Protein AF-A0A2V8MDT0-F1 (afdb_monomer)

Structure (mmCIF, N/CA/C/O backbone):
data_AF-A0A2V8MDT0-F1
#
_entry.id   AF-A0A2V8MDT0-F1
#
loop_
_atom_site.group_PDB
_atom_site.id
_atom_site.type_symbol
_atom_site.label_atom_id
_atom_site.label_alt_id
_atom_site.label_comp_id
_atom_site.label_asym_id
_atom_site.label_entity_id
_atom_site.label_seq_id
_atom_site.pdbx_PDB_ins_code
_atom_site.Cartn_x
_atom_site.Cartn_y
_atom_site.Cartn_z
_atom_site.occupancy
_atom_site.B_iso_or_equiv
_atom_site.auth_seq_id
_atom_site.auth_comp_id
_atom_site.auth_asym_id
_atom_site.auth_atom_id
_atom_site.pdbx_PDB_model_num
ATOM 1 N N . MET A 1 1 ? -4.418 17.242 -8.266 1.00 67.50 1 MET A N 1
ATOM 2 C CA . MET A 1 1 ? -5.359 16.279 -7.653 1.00 67.50 1 MET A CA 1
ATOM 3 C C . MET A 1 1 ? -4.577 15.493 -6.626 1.00 67.50 1 MET A C 1
ATOM 5 O O . MET A 1 1 ? -3.396 15.282 -6.852 1.00 67.50 1 MET A O 1
ATOM 9 N N . GLU A 1 2 ? -5.191 15.130 -5.506 1.00 89.69 2 GLU A N 1
ATOM 10 C CA . GLU A 1 2 ? -4.506 14.413 -4.429 1.00 89.69 2 GLU A CA 1
ATOM 11 C C . GLU A 1 2 ? -4.303 12.939 -4.810 1.00 89.69 2 GLU A C 1
ATOM 13 O O . GLU A 1 2 ? -5.251 12.269 -5.225 1.00 89.69 2 GLU A O 1
ATOM 18 N N . SER A 1 3 ? -3.066 12.449 -4.710 1.00 95.19 3 SER A N 1
ATOM 19 C CA . SER A 1 3 ? -2.666 11.110 -5.163 1.00 95.19 3 SER A CA 1
ATOM 20 C C . SER A 1 3 ? -2.992 9.990 -4.168 1.00 95.19 3 SER A C 1
ATOM 22 O O . SER A 1 3 ? -3.049 8.819 -4.556 1.00 95.19 3 SER A O 1
ATOM 24 N N . VAL A 1 4 ? -3.268 10.333 -2.907 1.00 98.19 4 VAL A N 1
ATOM 25 C CA . VAL A 1 4 ? -3.795 9.431 -1.872 1.00 98.19 4 VAL A CA 1
ATOM 26 C C . VAL A 1 4 ? -4.868 10.170 -1.078 1.00 98.19 4 VAL A C 1
ATOM 28 O O . VAL A 1 4 ? -4.605 11.248 -0.567 1.00 98.19 4 VAL A O 1
ATOM 31 N N . LEU A 1 5 ? -6.056 9.582 -0.948 1.00 98.44 5 LEU A N 1
ATOM 32 C CA . LEU A 1 5 ? -7.148 10.129 -0.137 1.00 98.44 5 LEU A CA 1
ATOM 33 C C . LEU A 1 5 ? -7.154 9.480 1.249 1.00 98.44 5 LEU A C 1
ATOM 35 O O . LEU A 1 5 ? -6.872 8.283 1.373 1.00 98.44 5 LEU A O 1
ATOM 39 N N . TYR A 1 6 ? -7.524 10.256 2.267 1.00 98.44 6 TYR A N 1
ATOM 40 C CA . TYR A 1 6 ? -7.660 9.802 3.649 1.00 98.44 6 TYR A CA 1
ATOM 41 C C . TYR A 1 6 ? -9.002 10.246 4.229 1.00 98.44 6 TYR A C 1
ATOM 43 O O . TYR A 1 6 ? -9.263 11.441 4.360 1.00 98.44 6 TYR A O 1
ATOM 51 N N . GLU A 1 7 ? -9.827 9.284 4.623 1.00 98.06 7 GLU A N 1
ATOM 52 C CA . GLU A 1 7 ? -11.153 9.516 5.201 1.00 98.06 7 GLU A CA 1
ATOM 53 C C . GLU A 1 7 ? -11.309 8.672 6.466 1.00 98.06 7 GLU A C 1
ATOM 55 O O . GLU A 1 7 ? -10.796 7.557 6.520 1.00 98.06 7 GLU A O 1
ATOM 60 N N . VAL A 1 8 ? -12.014 9.177 7.477 1.00 97.81 8 VAL A N 1
ATOM 61 C CA . VAL A 1 8 ? -12.351 8.409 8.685 1.00 97.81 8 VAL A CA 1
ATOM 62 C C . VAL A 1 8 ? -13.860 8.394 8.831 1.00 97.81 8 VAL A C 1
ATOM 64 O O . VAL A 1 8 ? -14.488 9.449 8.791 1.00 97.81 8 VAL A O 1
ATOM 67 N N . ASP A 1 9 ? -14.416 7.200 8.992 1.00 96.94 9 ASP A N 1
ATOM 68 C CA . ASP A 1 9 ? -15.843 6.967 9.200 1.00 96.94 9 ASP A CA 1
ATOM 69 C C . ASP A 1 9 ? -16.011 5.828 10.209 1.00 96.94 9 ASP A C 1
ATOM 71 O O . ASP A 1 9 ? -15.335 4.807 10.090 1.00 96.94 9 ASP A O 1
ATOM 75 N N . ASP A 1 10 ? -16.836 6.020 11.240 1.00 95.75 10 ASP A N 1
ATOM 76 C CA . ASP A 1 10 ? -17.072 5.044 12.317 1.00 95.75 10 ASP A CA 1
ATOM 77 C C . ASP A 1 10 ? -15.797 4.366 12.872 1.00 95.75 10 ASP A C 1
ATOM 79 O O . ASP A 1 10 ? -15.720 3.143 13.028 1.00 95.75 10 ASP A O 1
ATOM 83 N N . ALA A 1 11 ? -14.773 5.172 13.189 1.00 96.81 11 ALA A N 1
ATOM 84 C CA . ALA A 1 11 ? -13.459 4.720 13.675 1.00 96.81 11 ALA A CA 1
ATOM 85 C C . ALA A 1 11 ? -12.643 3.872 12.672 1.00 96.81 11 ALA A C 1
ATOM 87 O O . ALA A 1 11 ? -11.662 3.224 13.049 1.00 96.81 11 ALA A O 1
ATOM 88 N N . ILE A 1 12 ? -13.010 3.866 11.391 1.00 98.31 12 ILE A N 1
ATOM 89 C CA . ILE A 1 12 ? -12.287 3.179 10.320 1.00 98.31 12 ILE A CA 1
ATOM 90 C C . ILE A 1 12 ? -11.627 4.224 9.425 1.00 98.31 12 ILE A C 1
ATOM 92 O O . ILE A 1 12 ? -12.306 5.000 8.753 1.00 98.31 12 ILE A O 1
ATOM 96 N N . ALA A 1 13 ? -10.296 4.218 9.374 1.00 98.62 13 ALA A N 1
ATOM 97 C CA . ALA A 1 13 ? -9.556 5.044 8.429 1.00 98.62 13 ALA A CA 1
ATOM 98 C C . ALA A 1 13 ? -9.480 4.345 7.066 1.00 98.62 13 ALA A C 1
ATOM 100 O O . ALA A 1 13 ? -8.969 3.232 6.945 1.00 98.62 13 ALA A O 1
ATOM 101 N N . ARG A 1 14 ? -9.959 5.001 6.014 1.00 98.69 14 ARG A N 1
ATOM 102 C CA . ARG A 1 14 ? -9.856 4.551 4.627 1.00 98.69 14 ARG A CA 1
ATOM 103 C C . ARG A 1 14 ? -8.768 5.342 3.911 1.00 98.69 14 ARG A C 1
ATOM 105 O O . ARG A 1 14 ? -8.901 6.541 3.685 1.00 98.69 14 ARG A O 1
ATOM 112 N N . ILE A 1 15 ? -7.716 4.635 3.508 1.00 98.75 15 ILE A N 1
ATOM 113 C CA . ILE A 1 15 ? -6.617 5.137 2.686 1.00 98.75 15 ILE A CA 1
ATOM 114 C C . ILE A 1 15 ? -6.835 4.650 1.253 1.00 98.75 15 ILE A C 1
ATOM 116 O O . ILE A 1 15 ? -6.840 3.444 0.990 1.00 98.75 15 ILE A O 1
ATOM 120 N N . THR A 1 16 ? -7.007 5.580 0.315 1.00 98.75 16 THR A N 1
ATOM 121 C CA . THR A 1 16 ? -7.285 5.255 -1.092 1.00 98.75 16 THR A CA 1
ATOM 122 C C . THR A 1 16 ? -6.175 5.767 -1.996 1.00 98.75 16 THR A C 1
ATOM 124 O O . THR A 1 16 ? -5.984 6.973 -2.105 1.00 98.75 16 THR A O 1
ATOM 127 N N . LEU A 1 17 ? -5.477 4.871 -2.698 1.00 98.44 17 LEU A N 1
ATOM 128 C CA . LEU A 1 17 ? -4.584 5.256 -3.795 1.00 98.44 17 LEU A CA 1
ATOM 129 C C . LEU A 1 17 ? -5.434 5.854 -4.922 1.00 98.44 17 LEU A C 1
ATOM 131 O O . LEU A 1 17 ? -6.315 5.173 -5.442 1.00 98.44 17 LEU A O 1
ATOM 135 N N . ASN A 1 18 ? -5.201 7.112 -5.283 1.00 97.94 18 ASN A N 1
ATOM 136 C CA . ASN A 1 18 ? -6.113 7.892 -6.117 1.00 97.94 18 ASN A CA 1
ATOM 137 C C . ASN A 1 18 ? -5.448 8.364 -7.410 1.00 97.94 18 ASN A C 1
ATOM 139 O O . ASN A 1 18 ? -5.286 9.554 -7.670 1.00 97.94 18 ASN A O 1
ATOM 143 N N . ARG A 1 19 ? -5.046 7.390 -8.225 1.00 96.31 19 ARG A N 1
ATOM 144 C CA . ARG A 1 19 ? -4.459 7.615 -9.548 1.00 96.31 19 ARG A CA 1
ATOM 145 C C . ARG A 1 19 ? -4.980 6.569 -10.553 1.00 96.31 19 ARG A C 1
ATOM 147 O O . ARG A 1 19 ? -4.194 5.809 -11.142 1.00 96.31 19 ARG A O 1
ATOM 154 N N . PRO A 1 20 ? -6.316 6.435 -10.692 1.00 96.62 20 PRO A N 1
ATOM 155 C CA . PRO A 1 20 ? -6.954 5.324 -11.401 1.00 96.62 20 PRO A CA 1
ATOM 156 C C . PRO A 1 20 ? -6.591 5.264 -12.890 1.00 96.62 20 PRO A C 1
ATOM 158 O O . PRO A 1 20 ? -6.462 4.180 -13.457 1.00 96.62 20 PRO A O 1
ATOM 161 N N . GLU A 1 21 ? -6.349 6.409 -13.524 1.00 94.81 21 GLU A N 1
ATOM 162 C CA . GLU A 1 21 ? -5.933 6.536 -14.922 1.00 94.81 21 GLU A CA 1
ATOM 163 C C . GLU A 1 21 ? -4.553 5.918 -15.195 1.00 94.81 21 GLU A C 1
ATOM 165 O O . GLU A 1 21 ? -4.239 5.532 -16.322 1.00 94.81 21 GLU A O 1
ATOM 170 N N . ARG A 1 22 ? -3.748 5.744 -14.142 1.00 94.44 22 ARG A N 1
ATOM 171 C CA . ARG A 1 22 ? -2.461 5.037 -14.163 1.00 94.44 22 ARG A CA 1
ATOM 172 C C . ARG A 1 22 ? -2.503 3.765 -13.320 1.00 94.44 22 ARG A C 1
ATOM 174 O O . ARG A 1 22 ? -1.457 3.275 -12.905 1.00 94.44 22 ARG A O 1
ATOM 181 N N . ARG A 1 23 ? -3.701 3.218 -13.072 1.00 95.44 23 ARG A N 1
ATOM 182 C CA . ARG A 1 23 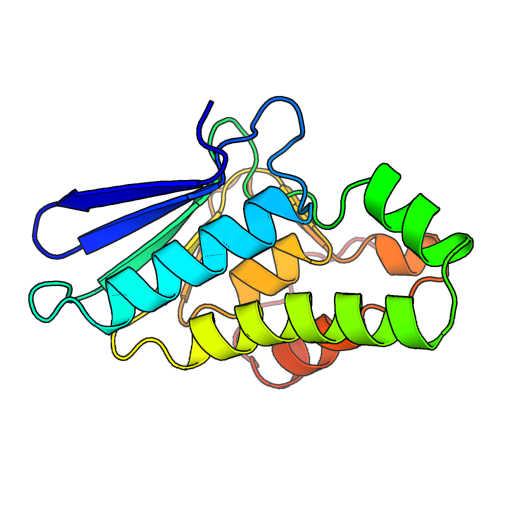? -3.927 1.971 -12.313 1.00 95.44 23 ARG A CA 1
ATOM 183 C C . ARG A 1 23 ? -3.288 2.003 -10.922 1.00 95.44 23 ARG A C 1
ATOM 185 O O . ARG A 1 23 ? -2.803 0.982 -10.429 1.00 95.44 23 ARG A O 1
ATOM 192 N N . ASN A 1 24 ? -3.262 3.190 -10.317 1.00 96.94 24 ASN A N 1
ATOM 193 C CA . ASN A 1 24 ? -2.662 3.447 -9.012 1.00 96.94 24 ASN A CA 1
ATOM 194 C C . ASN A 1 24 ? -1.185 3.011 -8.935 1.00 96.94 24 ASN A C 1
ATOM 196 O O . ASN A 1 24 ? -0.735 2.521 -7.900 1.00 96.94 24 ASN A O 1
ATOM 200 N N . ALA A 1 25 ? -0.440 3.138 -10.041 1.00 94.44 25 ALA A N 1
ATOM 201 C CA . ALA A 1 25 ? 0.981 2.810 -10.090 1.00 94.44 25 ALA A CA 1
ATOM 202 C C . ALA A 1 25 ? 1.796 3.684 -9.124 1.00 94.44 25 ALA A C 1
ATOM 204 O O . ALA A 1 25 ? 1.617 4.903 -9.082 1.00 94.44 25 ALA A O 1
ATOM 205 N N . LEU A 1 26 ? 2.709 3.056 -8.384 1.00 92.38 26 LEU A N 1
ATOM 206 C CA . LEU A 1 26 ? 3.557 3.685 -7.379 1.00 92.38 26 LEU A CA 1
ATOM 207 C C . LEU A 1 26 ? 4.610 4.569 -8.053 1.00 92.38 26 LEU A C 1
ATOM 209 O O . LEU A 1 26 ? 5.422 4.096 -8.851 1.00 92.38 26 LEU A O 1
ATOM 213 N N . ASN A 1 27 ? 4.584 5.849 -7.698 1.00 91.00 27 ASN A N 1
ATOM 214 C CA . ASN A 1 27 ? 5.602 6.852 -7.988 1.00 91.00 27 ASN A CA 1
ATOM 215 C C . ASN A 1 27 ? 6.004 7.550 -6.674 1.00 91.00 27 ASN A C 1
ATOM 217 O O . ASN A 1 27 ? 5.400 7.302 -5.628 1.00 91.00 27 ASN A O 1
ATOM 221 N N . ALA A 1 28 ? 6.998 8.440 -6.725 1.00 89.31 28 ALA A N 1
ATOM 222 C CA . ALA A 1 28 ? 7.481 9.162 -5.545 1.00 89.31 28 ALA A CA 1
ATOM 223 C C . ALA A 1 28 ? 6.366 9.920 -4.796 1.00 89.31 28 ALA A C 1
ATOM 225 O O . ALA A 1 28 ? 6.336 9.921 -3.567 1.00 89.31 28 ALA A O 1
ATOM 226 N N . GLU A 1 29 ? 5.418 10.507 -5.529 1.00 92.62 29 GLU A N 1
ATOM 227 C CA . GLU A 1 29 ? 4.303 11.264 -4.955 1.00 92.62 29 GLU A CA 1
ATOM 228 C C . GLU A 1 29 ? 3.359 10.375 -4.130 1.00 92.62 29 GLU A C 1
ATOM 230 O O . GLU A 1 29 ? 3.126 10.653 -2.954 1.00 92.62 29 GLU A O 1
ATOM 235 N N . ILE A 1 30 ? 2.881 9.262 -4.703 1.00 94.56 30 ILE A N 1
ATOM 236 C CA . ILE A 1 30 ? 2.040 8.291 -3.987 1.00 94.56 30 ILE A CA 1
ATOM 237 C C . ILE A 1 30 ? 2.793 7.703 -2.799 1.00 94.56 30 ILE A C 1
ATOM 239 O O . ILE A 1 30 ? 2.205 7.520 -1.737 1.00 94.56 30 ILE A O 1
ATOM 243 N N . ILE A 1 31 ? 4.085 7.409 -2.963 1.00 94.06 31 ILE A N 1
ATOM 244 C CA . ILE A 1 31 ? 4.919 6.867 -1.890 1.00 94.06 31 ILE A CA 1
ATOM 245 C C . ILE A 1 31 ? 4.947 7.838 -0.705 1.00 94.06 31 ILE A C 1
ATOM 247 O O . ILE A 1 31 ? 4.665 7.435 0.423 1.00 94.06 31 ILE A O 1
ATOM 251 N N . ALA A 1 32 ? 5.229 9.119 -0.949 1.00 95.44 32 ALA A N 1
ATOM 252 C CA . ALA A 1 32 ? 5.259 10.138 0.094 1.00 95.44 32 ALA A CA 1
ATOM 253 C C . ALA A 1 32 ? 3.881 10.331 0.751 1.00 95.44 32 ALA A C 1
ATOM 255 O O . ALA A 1 32 ? 3.772 10.291 1.979 1.00 95.44 32 ALA A O 1
ATOM 256 N N . ALA A 1 33 ? 2.821 10.467 -0.050 1.00 97.31 33 ALA A N 1
ATOM 257 C CA . ALA A 1 33 ? 1.463 10.671 0.448 1.00 97.31 33 ALA A CA 1
ATOM 258 C C . ALA A 1 33 ? 0.953 9.468 1.264 1.00 97.31 33 ALA A C 1
ATOM 260 O O . ALA A 1 33 ? 0.333 9.636 2.315 1.00 97.31 33 ALA A O 1
ATOM 261 N N . LEU A 1 34 ? 1.284 8.242 0.847 1.00 97.69 34 LEU A N 1
ATOM 262 C CA . LEU A 1 34 ? 0.930 7.026 1.575 1.00 97.69 34 LEU A CA 1
ATOM 263 C C . LEU A 1 34 ? 1.640 6.944 2.932 1.00 97.69 34 LEU A C 1
ATOM 265 O O . LEU A 1 34 ? 1.008 6.570 3.918 1.00 97.69 34 LEU A O 1
ATOM 269 N N . LYS A 1 35 ? 2.920 7.337 3.026 1.00 97.75 35 LYS A N 1
ATOM 270 C CA . LYS A 1 35 ? 3.626 7.412 4.321 1.00 97.75 35 LYS A CA 1
ATOM 271 C C . LYS A 1 35 ? 2.936 8.381 5.280 1.00 97.75 35 LYS A C 1
ATOM 273 O O . LYS A 1 35 ? 2.773 8.054 6.454 1.00 97.75 35 LYS A O 1
ATOM 278 N N . VAL A 1 36 ? 2.507 9.546 4.788 1.00 98.06 36 VAL A N 1
ATOM 279 C CA . VAL A 1 36 ? 1.763 10.534 5.587 1.00 98.06 36 VAL A CA 1
ATOM 280 C C . VAL A 1 36 ? 0.439 9.948 6.077 1.00 98.06 36 VAL A C 1
ATOM 282 O O . VAL A 1 36 ? 0.153 10.010 7.271 1.00 98.06 36 VAL A O 1
ATOM 285 N N . ALA A 1 37 ? -0.334 9.318 5.190 1.00 98.25 37 ALA A N 1
ATOM 286 C CA . ALA A 1 37 ? -1.610 8.691 5.532 1.00 98.25 37 ALA A CA 1
ATOM 287 C C . ALA A 1 37 ? -1.461 7.566 6.576 1.00 98.25 37 ALA A C 1
ATOM 289 O O . ALA A 1 37 ? -2.232 7.508 7.533 1.00 98.25 37 ALA A O 1
ATOM 290 N N . LEU A 1 38 ? -0.445 6.707 6.434 1.00 98.25 38 LEU A N 1
ATOM 291 C CA . LEU A 1 38 ? -0.164 5.628 7.389 1.00 98.25 38 LEU A CA 1
ATOM 292 C C . LEU A 1 38 ? 0.234 6.175 8.763 1.00 98.25 38 LEU A C 1
ATOM 294 O O . LEU A 1 38 ? -0.299 5.731 9.776 1.00 98.25 38 LEU A O 1
ATOM 298 N N . ARG A 1 39 ? 1.126 7.174 8.806 1.00 98.06 39 ARG A N 1
ATOM 299 C CA . ARG A 1 39 ? 1.525 7.824 10.065 1.00 98.06 39 ARG A CA 1
ATOM 300 C C . ARG A 1 39 ? 0.340 8.514 10.734 1.00 98.06 39 ARG A C 1
ATOM 302 O O . ARG A 1 39 ? 0.216 8.435 11.952 1.00 98.06 39 ARG A O 1
ATOM 309 N N . ARG A 1 40 ? -0.543 9.148 9.956 1.00 97.75 40 ARG A N 1
ATOM 310 C CA . ARG A 1 40 ? -1.776 9.755 10.471 1.00 97.75 40 ARG A CA 1
ATOM 311 C C . ARG A 1 40 ? -2.680 8.711 11.128 1.00 97.75 40 ARG A C 1
ATOM 313 O O . ARG A 1 40 ? -3.066 8.917 12.272 1.00 97.75 40 ARG A O 1
ATOM 320 N N . ALA A 1 41 ? -2.961 7.597 10.449 1.00 97.50 41 ALA A N 1
ATOM 321 C CA . ALA A 1 41 ? -3.774 6.516 11.014 1.00 97.50 41 ALA A CA 1
ATOM 322 C C . ALA A 1 41 ? -3.164 5.929 12.296 1.00 97.50 41 ALA A C 1
ATOM 324 O O . ALA A 1 41 ? -3.877 5.643 13.256 1.00 97.50 41 ALA A O 1
ATOM 325 N N . ASP A 1 42 ? -1.840 5.778 12.329 1.00 97.44 42 ASP A N 1
ATOM 326 C CA . ASP A 1 42 ? -1.140 5.257 13.500 1.00 97.44 42 ASP A CA 1
ATOM 327 C C . ASP A 1 42 ? -1.272 6.182 14.725 1.00 97.44 42 ASP A C 1
ATOM 329 O O . ASP A 1 42 ? -1.527 5.709 15.830 1.00 97.44 42 ASP A O 1
ATOM 333 N N . HIS A 1 43 ? -1.209 7.505 14.541 1.00 97.19 43 HIS A N 1
ATOM 334 C CA . HIS A 1 43 ? -1.293 8.471 15.647 1.00 97.19 43 HIS A CA 1
ATOM 335 C C . HIS A 1 43 ? -2.729 8.789 16.107 1.00 97.19 43 HIS A C 1
ATOM 337 O O . HIS A 1 43 ? -2.915 9.298 17.212 1.00 97.19 43 HIS A O 1
ATOM 343 N N . ASP A 1 44 ? -3.743 8.503 15.290 1.00 96.94 44 ASP A N 1
ATOM 344 C CA . ASP A 1 44 ? -5.136 8.893 15.543 1.00 96.94 44 ASP A CA 1
ATOM 345 C C . ASP A 1 44 ? -5.866 7.914 16.477 1.00 96.94 44 ASP A C 1
ATOM 347 O O . ASP A 1 44 ? -6.398 6.899 16.026 1.00 96.94 44 ASP A O 1
ATOM 351 N N . GLN A 1 45 ? -5.890 8.198 17.784 1.00 96.31 45 GLN A N 1
ATOM 352 C CA . GLN A 1 45 ? -6.395 7.283 18.822 1.00 96.31 45 GLN A CA 1
ATOM 353 C C . GLN A 1 45 ? -7.837 6.797 18.612 1.00 96.31 45 GLN A C 1
ATOM 355 O O . GLN A 1 45 ? -8.163 5.706 19.087 1.00 96.31 45 GLN A O 1
ATOM 360 N N . ASP A 1 46 ? -8.654 7.541 17.865 1.00 96.81 46 ASP A N 1
ATOM 361 C CA . ASP A 1 46 ? -10.039 7.178 17.570 1.00 96.81 46 ASP A CA 1
ATOM 362 C C . ASP A 1 46 ? -10.147 6.129 16.453 1.00 96.81 46 ASP A C 1
ATOM 364 O O . ASP A 1 46 ? -11.151 5.422 16.358 1.00 96.81 46 ASP A O 1
ATOM 368 N N . VAL A 1 47 ? -9.105 5.957 15.634 1.00 98.25 47 VAL A N 1
ATOM 369 C CA . VAL A 1 47 ? -9.041 4.915 14.603 1.00 98.25 47 VAL A CA 1
ATOM 370 C C . VAL A 1 47 ? -8.814 3.545 15.246 1.00 98.25 47 VAL A C 1
ATOM 372 O O . VAL A 1 47 ? -7.868 3.337 16.010 1.00 98.25 47 VAL A O 1
ATOM 375 N N . ARG A 1 48 ? -9.671 2.581 14.889 1.00 98.25 48 ARG A N 1
ATOM 376 C CA . ARG A 1 48 ? -9.645 1.182 15.353 1.00 98.25 48 ARG A CA 1
ATOM 377 C C . ARG A 1 48 ? -9.323 0.161 14.265 1.00 98.25 48 ARG A C 1
ATOM 379 O O . ARG A 1 48 ? -9.035 -0.987 14.594 1.00 98.25 48 ARG A O 1
ATOM 386 N N . ALA A 1 49 ? -9.371 0.552 12.996 1.00 98.31 49 ALA A N 1
ATOM 387 C CA . ALA A 1 49 ? -8.943 -0.261 11.861 1.00 98.31 49 ALA A CA 1
ATOM 388 C C . ALA A 1 49 ? -8.611 0.633 10.664 1.00 98.31 49 ALA A C 1
ATOM 390 O O . ALA A 1 49 ? -9.146 1.736 10.536 1.00 98.31 49 ALA A O 1
ATOM 391 N N . VAL A 1 50 ? -7.769 0.133 9.761 1.00 98.75 50 VAL A N 1
ATOM 392 C CA . VAL A 1 50 ? -7.404 0.834 8.528 1.00 98.75 50 VAL A CA 1
ATOM 393 C C . VAL A 1 50 ? -7.730 -0.026 7.315 1.00 98.75 50 VAL A C 1
ATOM 395 O O . VAL A 1 50 ? -7.377 -1.203 7.257 1.00 98.75 50 VAL A O 1
ATOM 398 N N . ILE A 1 51 ? -8.364 0.575 6.312 1.00 98.69 51 ILE A N 1
ATOM 399 C CA . ILE A 1 51 ? -8.589 -0.024 4.999 1.00 98.69 51 ILE A CA 1
ATOM 400 C C . ILE A 1 51 ? -7.671 0.653 3.989 1.00 98.69 51 ILE A C 1
ATOM 402 O O . ILE A 1 51 ? -7.790 1.851 3.750 1.00 98.69 51 ILE A O 1
ATOM 406 N N . LEU A 1 52 ? -6.809 -0.125 3.338 1.00 98.69 52 LEU A N 1
ATOM 407 C CA . LEU A 1 52 ? -6.058 0.303 2.160 1.00 98.69 52 LEU A CA 1
ATOM 408 C C . LEU A 1 52 ? -6.777 -0.185 0.897 1.00 98.69 52 LEU A C 1
ATOM 410 O O . LEU A 1 52 ? -7.042 -1.379 0.745 1.00 98.69 52 LEU A O 1
ATOM 414 N N . THR A 1 53 ? -7.084 0.716 -0.033 1.00 98.62 53 THR A N 1
ATOM 415 C CA . THR A 1 53 ? -7.711 0.373 -1.319 1.00 98.62 53 THR A CA 1
ATOM 416 C C . THR A 1 53 ? -7.202 1.263 -2.456 1.00 98.62 53 THR A C 1
ATOM 418 O O . THR A 1 53 ? -6.463 2.216 -2.228 1.00 98.62 53 THR A O 1
ATOM 421 N N . GLY A 1 54 ? -7.574 0.936 -3.694 1.00 98.25 54 GLY A N 1
ATOM 422 C CA . GLY A 1 54 ? -7.299 1.757 -4.875 1.00 98.25 54 GLY A CA 1
ATOM 423 C C . GLY A 1 54 ? -8.583 2.323 -5.472 1.00 98.25 54 GLY A C 1
ATOM 424 O O . GLY A 1 54 ? -9.615 1.647 -5.488 1.00 98.25 54 GLY A O 1
ATOM 425 N N . ALA A 1 55 ? -8.528 3.557 -5.964 1.00 97.94 55 ALA A N 1
ATOM 426 C CA . ALA A 1 55 ? -9.605 4.169 -6.727 1.00 97.94 55 ALA A CA 1
ATOM 427 C C . ALA A 1 55 ? -9.757 3.483 -8.094 1.00 97.94 55 ALA A C 1
ATOM 429 O O . ALA A 1 55 ? -8.791 2.981 -8.675 1.00 97.94 55 ALA A O 1
ATOM 430 N N . GLY A 1 56 ? -10.976 3.494 -8.634 1.00 96.62 56 GLY A N 1
ATOM 431 C CA . GLY A 1 56 ? -11.277 2.900 -9.936 1.00 96.62 56 GLY A CA 1
ATOM 432 C C . GLY A 1 56 ? -11.336 1.368 -9.914 1.00 96.62 56 GLY A C 1
ATOM 433 O O . GLY A 1 56 ? -11.820 0.756 -8.960 1.00 96.62 56 GLY A O 1
ATOM 434 N N . SER A 1 57 ? -10.904 0.744 -11.011 1.00 96.44 57 SER A N 1
ATOM 435 C CA . SER A 1 57 ? -11.078 -0.694 -11.264 1.00 96.44 57 SER A CA 1
ATOM 436 C C . SER A 1 57 ? -9.951 -1.581 -10.730 1.00 96.44 57 SER A C 1
ATOM 438 O O . SER A 1 57 ? -10.144 -2.793 -10.625 1.00 96.44 57 SER A O 1
ATOM 440 N N . ASP A 1 58 ? -8.804 -1.003 -10.376 1.00 97.88 58 ASP A N 1
ATOM 441 C CA . ASP A 1 58 ? -7.612 -1.719 -9.924 1.00 97.88 58 ASP A CA 1
ATOM 442 C C . ASP A 1 58 ? -7.174 -1.260 -8.534 1.00 97.88 58 ASP A C 1
ATOM 444 O O . ASP A 1 58 ? -7.364 -0.110 -8.147 1.00 97.88 58 ASP A O 1
ATOM 448 N N . PHE A 1 59 ? -6.532 -2.157 -7.793 1.00 98.19 59 PHE A N 1
ATOM 449 C CA . PHE A 1 59 ? -5.919 -1.828 -6.517 1.00 98.19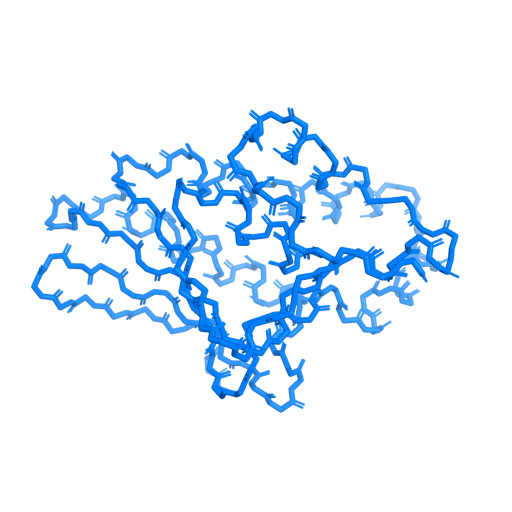 59 PHE A CA 1
ATOM 450 C C . PHE A 1 59 ? -4.620 -1.044 -6.728 1.00 98.19 59 PHE A C 1
ATOM 452 O O . PHE A 1 59 ? -4.552 0.128 -6.373 1.00 98.19 59 PHE A O 1
ATOM 459 N N . CYS A 1 60 ? -3.608 -1.672 -7.332 1.00 97.12 60 CYS A N 1
ATOM 460 C CA . CYS A 1 60 ? -2.312 -1.064 -7.630 1.00 97.12 60 CYS A CA 1
ATOM 461 C C . CYS A 1 60 ? -1.524 -1.951 -8.601 1.00 97.12 60 CYS A C 1
ATOM 463 O O . CYS A 1 60 ? -1.293 -3.132 -8.329 1.00 97.12 60 CYS A O 1
ATOM 465 N N . SER A 1 61 ? -1.062 -1.395 -9.720 1.00 92.62 61 SER A N 1
ATOM 466 C CA . SER A 1 61 ? -0.261 -2.141 -10.701 1.00 92.62 61 SER A CA 1
ATOM 467 C C . SER A 1 61 ? 1.231 -2.268 -10.360 1.00 92.62 61 SER A C 1
ATOM 469 O O . SER A 1 61 ? 1.970 -2.838 -11.159 1.00 92.62 61 SER A O 1
ATOM 471 N N . GLY A 1 62 ? 1.680 -1.759 -9.210 1.00 88.38 62 GLY A N 1
ATOM 472 C CA . GLY A 1 62 ? 3.093 -1.742 -8.826 1.00 88.38 62 GLY A CA 1
ATOM 473 C C . GLY A 1 62 ? 3.823 -0.493 -9.306 1.00 88.38 62 GLY A C 1
ATOM 474 O O . GLY A 1 62 ? 3.195 0.549 -9.454 1.00 88.38 62 GLY A O 1
ATOM 475 N N . ALA A 1 63 ? 5.141 -0.578 -9.497 1.00 83.44 63 ALA A N 1
ATOM 476 C CA . ALA A 1 63 ? 5.950 0.565 -9.921 1.00 83.44 63 ALA A CA 1
ATOM 477 C C . ALA A 1 63 ? 5.524 1.079 -11.306 1.00 83.44 63 ALA A C 1
ATOM 479 O O . ALA A 1 63 ? 5.183 0.298 -12.196 1.00 83.44 63 ALA A O 1
ATOM 480 N N . ASP A 1 64 ? 5.545 2.398 -11.483 1.00 78.69 64 ASP A N 1
ATOM 481 C CA . ASP A 1 64 ? 5.318 3.025 -12.786 1.00 78.69 64 ASP A CA 1
ATOM 482 C C . ASP A 1 64 ? 6.472 2.720 -13.764 1.00 78.69 64 ASP A C 1
ATOM 484 O O . ASP A 1 64 ? 7.622 2.551 -13.360 1.00 78.69 64 ASP A O 1
ATOM 488 N N . LEU A 1 65 ? 6.188 2.704 -15.069 1.00 69.81 65 LEU A N 1
ATOM 489 C CA . LEU A 1 65 ? 7.191 2.521 -16.123 1.00 69.81 65 LEU A CA 1
ATOM 490 C C . LEU A 1 65 ? 8.270 3.608 -16.083 1.00 69.81 65 LEU A C 1
ATOM 492 O O . LEU A 1 65 ? 9.437 3.307 -16.314 1.00 69.81 65 LEU A O 1
ATOM 496 N N . GLN A 1 66 ? 7.902 4.852 -15.757 1.00 71.94 66 GLN A N 1
ATOM 497 C CA . GLN A 1 66 ? 8.888 5.925 -15.574 1.00 71.94 66 GLN A CA 1
ATOM 498 C C . GLN A 1 66 ? 9.803 5.663 -14.377 1.00 71.94 66 GLN A C 1
ATOM 500 O O . GLN A 1 66 ? 11.005 5.877 -14.490 1.00 71.94 66 GLN A O 1
ATOM 505 N N . ALA A 1 67 ? 9.267 5.136 -13.272 1.00 71.19 67 ALA A N 1
ATOM 506 C CA . ALA A 1 67 ? 10.078 4.771 -12.112 1.00 71.19 67 ALA A CA 1
ATOM 507 C C . ALA A 1 67 ? 11.060 3.638 -12.462 1.00 71.19 67 ALA A C 1
ATOM 509 O O . ALA A 1 67 ? 12.228 3.687 -12.092 1.00 71.19 67 ALA A O 1
ATOM 510 N N . LEU A 1 68 ? 10.627 2.653 -13.256 1.00 71.62 68 LEU A N 1
ATOM 511 C CA . LEU A 1 68 ? 11.510 1.590 -13.753 1.00 71.62 68 LEU A CA 1
ATOM 512 C C . LEU A 1 68 ? 12.610 2.116 -14.691 1.00 71.62 68 LEU A C 1
ATOM 514 O O . LEU A 1 68 ? 13.745 1.649 -14.627 1.00 71.62 68 LEU A O 1
ATOM 518 N N . GLN A 1 69 ? 12.297 3.092 -15.549 1.00 73.62 69 GLN A N 1
ATOM 519 C CA . GLN A 1 69 ? 13.293 3.739 -16.411 1.00 73.62 69 GLN A CA 1
ATOM 520 C C . GLN A 1 69 ? 14.312 4.536 -15.594 1.00 73.62 69 GLN A C 1
ATOM 522 O O . GLN A 1 69 ? 15.509 4.404 -15.840 1.00 73.62 69 GLN A O 1
ATOM 527 N N . GLN A 1 70 ? 13.855 5.296 -14.597 1.00 76.44 70 GLN A N 1
ATOM 528 C CA . GLN A 1 70 ? 14.728 6.038 -13.685 1.00 76.44 70 GLN A CA 1
ATOM 529 C C . GLN A 1 70 ? 15.715 5.106 -12.983 1.00 76.44 70 GLN A C 1
ATOM 531 O O . GLN A 1 70 ? 16.913 5.380 -13.007 1.00 76.44 70 GLN A O 1
ATOM 536 N N . ILE A 1 71 ? 15.242 3.955 -12.491 1.00 74.56 71 ILE A N 1
ATOM 537 C CA . ILE A 1 71 ? 16.091 2.938 -11.854 1.00 74.56 71 ILE A CA 1
ATOM 538 C C . ILE A 1 71 ? 17.226 2.474 -12.781 1.00 74.56 71 ILE A C 1
ATOM 540 O O . ILE A 1 71 ? 18.357 2.280 -12.340 1.00 74.56 71 ILE A O 1
ATOM 544 N N . SER A 1 72 ? 16.946 2.311 -14.078 1.00 77.31 72 SER A N 1
ATOM 545 C CA . SER A 1 72 ? 17.943 1.832 -15.049 1.00 77.31 72 SER A CA 1
ATOM 546 C C . SER A 1 72 ? 19.062 2.836 -15.342 1.00 77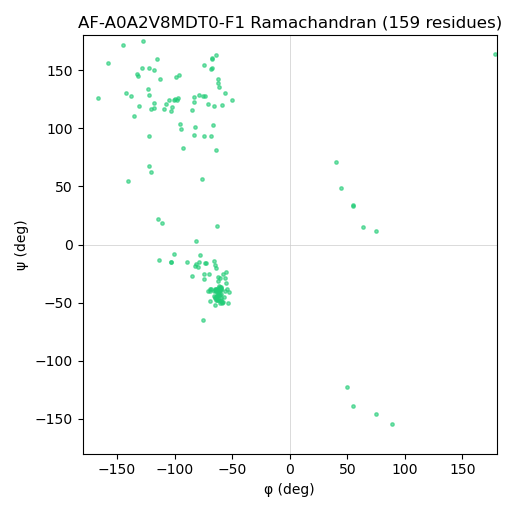.31 72 SER A C 1
ATOM 548 O O . SER A 1 72 ? 20.157 2.432 -15.731 1.00 77.31 72 SER A O 1
ATOM 550 N N . THR A 1 73 ? 18.794 4.130 -15.163 1.00 83.94 73 THR A N 1
ATOM 551 C CA . THR A 1 73 ? 19.745 5.217 -15.439 1.00 83.94 73 THR A CA 1
ATOM 552 C C . THR A 1 73 ? 20.378 5.805 -14.180 1.00 83.94 73 THR A C 1
ATOM 554 O O . THR A 1 73 ? 21.363 6.531 -14.287 1.00 83.94 73 THR A O 1
ATOM 557 N N . ALA A 1 74 ? 19.806 5.525 -13.009 1.00 84.00 74 ALA A N 1
ATOM 558 C CA . ALA A 1 74 ? 20.255 6.039 -11.726 1.00 84.00 74 ALA A CA 1
ATOM 559 C C . ALA A 1 74 ? 21.535 5.346 -11.236 1.00 84.00 74 ALA A C 1
ATOM 561 O O . ALA A 1 74 ? 21.830 4.189 -11.554 1.00 84.00 74 ALA A O 1
ATOM 562 N N . SER A 1 75 ? 22.291 6.057 -10.408 1.00 89.25 75 SER A N 1
ATOM 563 C CA . SER A 1 75 ? 23.418 5.503 -9.667 1.00 89.25 75 SER A CA 1
ATOM 564 C C . SER A 1 75 ? 22.964 4.433 -8.666 1.00 89.25 75 SER A C 1
ATOM 566 O O . SER A 1 75 ? 21.795 4.329 -8.287 1.00 89.25 75 SER A O 1
ATOM 568 N N . VAL A 1 76 ? 23.911 3.623 -8.187 1.00 84.62 76 VAL A N 1
ATOM 569 C CA . VAL A 1 76 ? 23.630 2.606 -7.160 1.00 84.62 76 VAL A CA 1
ATOM 570 C C . VAL A 1 76 ? 23.099 3.243 -5.871 1.00 84.62 76 VAL A C 1
ATOM 572 O O . VAL A 1 76 ? 22.196 2.687 -5.254 1.00 84.62 76 VAL A O 1
ATOM 575 N N . SER A 1 77 ? 23.623 4.406 -5.473 1.00 86.88 77 SER A N 1
ATOM 576 C CA . SER A 1 77 ? 23.169 5.132 -4.280 1.00 86.88 77 SER A CA 1
ATOM 577 C C . SER A 1 77 ? 21.723 5.606 -4.403 1.00 86.88 77 SER A C 1
ATOM 579 O O . SER A 1 77 ? 20.938 5.361 -3.494 1.00 86.88 77 SER A O 1
ATOM 581 N N . GLU A 1 78 ? 21.350 6.199 -5.539 1.00 84.00 78 GLU A N 1
ATOM 582 C CA . GLU A 1 78 ? 19.975 6.658 -5.789 1.00 84.00 78 GLU A CA 1
ATOM 583 C C . GLU A 1 78 ? 18.995 5.475 -5.789 1.00 84.00 78 GLU A C 1
ATOM 585 O O . GLU A 1 78 ? 17.962 5.505 -5.125 1.00 84.00 78 GLU A O 1
ATOM 590 N N . ASN A 1 79 ? 19.372 4.370 -6.436 1.00 83.31 79 ASN A N 1
ATOM 591 C CA . ASN A 1 79 ? 18.573 3.145 -6.437 1.00 83.31 79 ASN A CA 1
ATOM 592 C C . ASN A 1 79 ? 18.384 2.540 -5.034 1.00 83.31 79 ASN A C 1
ATOM 594 O O . ASN A 1 79 ? 17.328 1.976 -4.735 1.00 83.31 79 ASN A O 1
ATOM 598 N N . LEU A 1 80 ? 19.396 2.635 -4.164 1.00 83.31 80 LEU A N 1
ATOM 599 C CA . LEU A 1 80 ? 19.292 2.192 -2.771 1.00 83.31 80 LEU A CA 1
ATOM 600 C C . LEU A 1 80 ? 18.354 3.090 -1.957 1.00 83.31 80 LEU A C 1
ATOM 602 O O . LEU A 1 80 ? 17.567 2.576 -1.162 1.00 83.31 80 LEU A O 1
ATOM 606 N N . GLU A 1 81 ? 18.406 4.404 -2.162 1.00 84.88 81 GLU A N 1
ATOM 607 C CA . GLU A 1 81 ? 17.502 5.357 -1.513 1.00 84.88 81 GLU A CA 1
ATOM 608 C C . GLU A 1 81 ? 16.043 5.127 -1.926 1.00 84.88 81 GLU A C 1
ATOM 610 O O . GLU A 1 81 ? 15.162 5.037 -1.064 1.00 84.88 81 GLU A O 1
ATOM 615 N N . ASP A 1 82 ? 15.787 4.920 -3.218 1.00 82.44 82 ASP A N 1
ATOM 616 C CA . ASP A 1 82 ? 14.456 4.590 -3.731 1.00 82.44 82 ASP A CA 1
ATOM 617 C C . ASP A 1 82 ? 13.930 3.273 -3.146 1.00 82.44 82 ASP A C 1
ATOM 619 O O . ASP A 1 82 ? 12.779 3.184 -2.692 1.00 82.44 82 ASP A O 1
ATOM 623 N N . ALA A 1 83 ? 14.785 2.248 -3.081 1.00 82.50 83 ALA A N 1
ATOM 624 C CA . ALA A 1 83 ? 14.443 0.974 -2.460 1.00 82.50 83 ALA A CA 1
ATOM 625 C C . ALA A 1 83 ? 14.128 1.131 -0.962 1.00 82.50 83 ALA A C 1
ATOM 627 O O . ALA A 1 83 ? 13.136 0.573 -0.485 1.00 82.50 83 ALA A O 1
ATOM 628 N N . HIS A 1 84 ? 14.914 1.917 -0.219 1.00 85.88 84 HIS A N 1
ATOM 629 C CA . HIS A 1 84 ? 14.635 2.231 1.185 1.00 85.88 84 HIS A CA 1
ATOM 630 C C . HIS A 1 84 ? 13.306 2.965 1.353 1.00 85.88 84 HIS A C 1
ATOM 632 O O . HIS A 1 84 ? 12.529 2.636 2.250 1.00 85.88 84 HIS A O 1
ATOM 638 N N . SER A 1 85 ? 13.002 3.910 0.465 1.00 86.81 85 SER A N 1
ATOM 639 C CA . SER A 1 85 ? 11.752 4.660 0.510 1.00 86.81 85 SER A CA 1
ATOM 640 C C . SER A 1 85 ? 10.531 3.751 0.332 1.00 86.81 85 SER A C 1
ATOM 642 O O . SER A 1 85 ? 9.543 3.897 1.059 1.00 86.81 85 SER A O 1
ATOM 644 N N . LEU A 1 86 ? 10.605 2.774 -0.578 1.00 84.94 86 LEU A N 1
ATOM 645 C CA . LEU A 1 86 ? 9.546 1.780 -0.755 1.00 84.94 86 LEU A CA 1
ATOM 646 C C . LEU A 1 86 ? 9.476 0.796 0.427 1.00 84.94 86 LEU A C 1
ATOM 648 O O . LEU A 1 86 ? 8.384 0.458 0.887 1.00 84.94 86 LEU A O 1
ATOM 652 N N . MET A 1 87 ? 10.626 0.368 0.954 1.00 88.00 87 MET A N 1
ATOM 653 C CA . MET A 1 87 ? 10.711 -0.508 2.127 1.00 88.00 87 MET A CA 1
ATOM 654 C C . MET A 1 87 ? 10.087 0.125 3.379 1.00 88.00 87 MET A C 1
ATOM 656 O O . MET A 1 87 ? 9.420 -0.563 4.157 1.00 88.00 87 MET A O 1
ATOM 660 N N . GLU A 1 88 ? 10.239 1.437 3.551 1.00 92.44 88 GLU A N 1
ATOM 661 C CA . GLU A 1 88 ? 9.637 2.177 4.658 1.00 92.44 88 GLU A CA 1
ATOM 662 C C . GLU A 1 88 ? 8.106 2.067 4.648 1.00 92.44 88 GLU A C 1
ATOM 664 O O . GLU A 1 88 ? 7.512 1.888 5.705 1.00 92.44 88 GLU A O 1
ATOM 669 N N . ILE A 1 89 ? 7.453 2.081 3.479 1.00 93.75 89 ILE A N 1
ATOM 670 C CA . ILE A 1 89 ? 5.991 1.903 3.403 1.00 93.75 89 ILE A CA 1
ATOM 671 C C . ILE A 1 89 ? 5.580 0.536 3.939 1.00 93.75 89 ILE A C 1
ATOM 673 O O . ILE A 1 89 ? 4.647 0.443 4.734 1.00 93.75 89 ILE A O 1
ATOM 677 N N . PHE A 1 90 ? 6.270 -0.531 3.529 1.00 91.88 90 PHE A N 1
ATOM 678 C CA . PHE A 1 90 ? 5.962 -1.872 4.026 1.00 91.88 90 PHE A CA 1
ATOM 679 C C . PHE A 1 90 ? 6.183 -1.977 5.535 1.00 91.88 90 PHE A C 1
ATOM 681 O O . PHE A 1 90 ? 5.393 -2.618 6.225 1.00 91.88 90 PHE A O 1
ATOM 688 N N . THR A 1 91 ? 7.224 -1.323 6.048 1.00 92.25 91 THR A N 1
ATOM 689 C CA . THR A 1 91 ? 7.492 -1.242 7.487 1.00 92.25 91 THR A CA 1
ATOM 690 C C . THR A 1 91 ? 6.378 -0.494 8.215 1.00 92.25 91 THR A C 1
ATOM 692 O O . THR A 1 91 ? 5.849 -1.017 9.191 1.00 92.25 91 THR A O 1
ATOM 695 N N . LEU A 1 92 ? 5.959 0.669 7.708 1.00 95.75 92 LEU A N 1
ATOM 696 C CA . LEU A 1 92 ? 4.880 1.465 8.291 1.00 95.75 92 LEU A CA 1
ATOM 697 C C . LEU A 1 92 ? 3.566 0.688 8.327 1.00 95.75 92 LEU A C 1
ATOM 699 O O . LEU A 1 92 ? 2.964 0.606 9.389 1.00 95.75 92 LEU A O 1
ATOM 703 N N . ILE A 1 93 ? 3.162 0.044 7.224 1.00 95.69 93 ILE A N 1
ATOM 704 C CA . ILE A 1 93 ? 1.952 -0.801 7.179 1.00 95.69 93 ILE A CA 1
ATOM 705 C C . ILE A 1 93 ? 1.967 -1.843 8.302 1.00 95.69 93 ILE A C 1
ATOM 707 O O . ILE A 1 93 ? 0.948 -2.095 8.930 1.00 95.69 93 ILE A O 1
ATOM 711 N N . ARG A 1 94 ? 3.129 -2.443 8.571 1.00 90.56 94 ARG A N 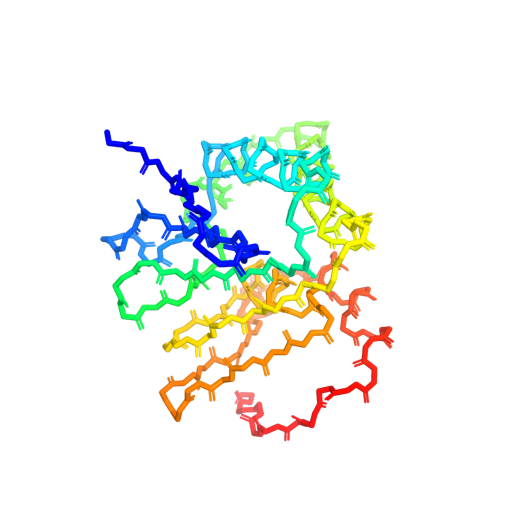1
ATOM 712 C CA . ARG A 1 94 ? 3.295 -3.489 9.590 1.00 90.56 94 ARG A CA 1
ATOM 713 C C . ARG A 1 94 ? 3.379 -2.955 11.019 1.00 90.56 94 ARG A C 1
ATOM 715 O O . ARG A 1 94 ? 3.315 -3.758 11.946 1.00 90.56 94 ARG A O 1
ATOM 722 N N . GLN A 1 95 ? 3.611 -1.658 11.184 1.00 93.44 95 GLN A N 1
ATOM 723 C CA . GLN A 1 95 ? 3.787 -0.997 12.476 1.00 93.44 95 GLN A CA 1
ATOM 724 C C . GLN A 1 95 ? 2.556 -0.216 12.923 1.00 93.44 95 GLN A C 1
ATOM 726 O O . GLN A 1 95 ? 2.490 0.110 14.105 1.00 93.44 95 GLN A O 1
ATOM 731 N N . VAL A 1 96 ? 1.596 0.050 12.023 1.00 95.88 96 VAL A N 1
ATOM 732 C CA . VAL A 1 96 ? 0.309 0.647 12.398 1.00 95.88 96 VAL A CA 1
ATOM 733 C C . VAL A 1 96 ? -0.279 -0.141 13.571 1.00 95.88 96 VAL A C 1
ATOM 735 O O . VAL A 1 96 ? -0.440 -1.359 13.494 1.00 95.88 96 VAL A O 1
ATOM 738 N N . ARG A 1 97 ? -0.594 0.548 14.673 1.00 96.38 97 ARG A N 1
A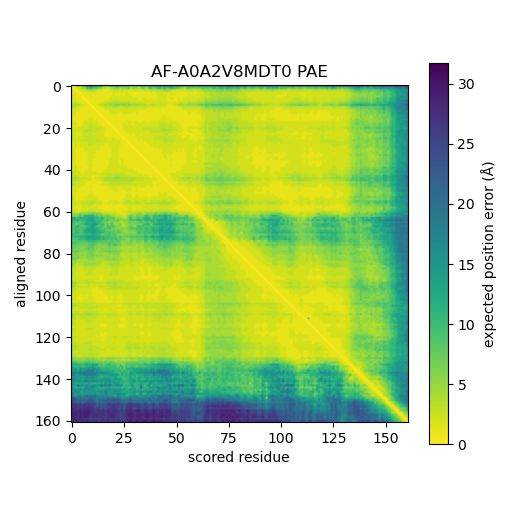TOM 739 C CA . ARG A 1 97 ? -1.029 -0.090 15.932 1.00 96.38 97 ARG A CA 1
ATOM 740 C C . ARG A 1 97 ? -2.374 -0.822 15.863 1.00 96.38 97 ARG A C 1
ATOM 742 O O . ARG A 1 97 ? -2.722 -1.552 16.790 1.00 96.38 97 ARG A O 1
ATOM 749 N N . VAL A 1 98 ? -3.153 -0.586 14.810 1.00 97.12 98 VAL A N 1
ATOM 750 C CA . VAL A 1 98 ? -4.478 -1.176 14.585 1.00 97.12 98 VAL A CA 1
ATOM 751 C C . VAL A 1 98 ? -4.482 -2.078 13.347 1.00 97.12 98 VAL A C 1
ATOM 753 O O . VAL A 1 98 ? -3.635 -1.902 12.473 1.00 97.12 98 VAL A O 1
ATOM 756 N N . PRO A 1 99 ? -5.445 -3.011 13.219 1.00 97.81 99 PRO A N 1
ATOM 757 C CA . PRO A 1 99 ? -5.497 -3.920 12.079 1.00 97.81 99 PRO A CA 1
ATOM 758 C C . PRO A 1 99 ? -5.552 -3.202 10.724 1.00 97.81 99 PRO A C 1
ATOM 760 O O . PRO A 1 99 ? -6.414 -2.349 10.490 1.00 97.81 99 PRO A O 1
ATOM 763 N N . MET A 1 100 ? -4.672 -3.618 9.813 1.00 98.06 100 MET A N 1
ATOM 764 C CA . MET A 1 100 ? -4.617 -3.182 8.418 1.00 98.06 100 MET A CA 1
ATOM 765 C C . MET A 1 100 ? -5.316 -4.194 7.500 1.00 98.06 100 MET A C 1
ATOM 767 O O . MET A 1 100 ? -4.934 -5.366 7.430 1.00 98.06 100 MET A O 1
ATOM 771 N N . VAL A 1 101 ? -6.295 -3.737 6.721 1.00 98.19 101 VAL A N 1
ATOM 772 C CA . VAL A 1 101 ? -7.028 -4.548 5.738 1.00 98.19 101 VAL A CA 1
ATOM 773 C C . VAL A 1 101 ? -6.808 -4.005 4.329 1.00 98.19 101 VAL A C 1
ATOM 775 O O . VAL A 1 101 ? -7.173 -2.873 4.023 1.00 98.19 101 VAL A O 1
ATOM 778 N N . ALA A 1 102 ? -6.277 -4.826 3.424 1.00 98.38 102 ALA A N 1
ATOM 779 C CA . ALA A 1 102 ? -6.234 -4.500 2.002 1.00 98.38 102 ALA A CA 1
ATOM 780 C C . ALA A 1 102 ? -7.552 -4.901 1.322 1.00 98.38 102 ALA A C 1
ATOM 782 O O . ALA A 1 102 ? -7.864 -6.088 1.222 1.00 98.38 102 ALA A O 1
ATOM 783 N N . ALA A 1 103 ? -8.310 -3.934 0.808 1.00 98.19 103 ALA A N 1
ATOM 784 C CA . ALA A 1 103 ? -9.502 -4.176 -0.003 1.00 98.19 103 ALA A CA 1
ATOM 785 C C . ALA A 1 103 ? -9.132 -4.150 -1.494 1.00 98.19 103 ALA A C 1
ATOM 787 O O . ALA A 1 103 ? -8.997 -3.084 -2.107 1.00 98.19 103 ALA A O 1
ATOM 788 N N . VAL A 1 104 ? -8.956 -5.340 -2.074 1.00 98.12 104 VAL A N 1
ATOM 789 C CA . VAL A 1 104 ? -8.370 -5.537 -3.403 1.00 98.12 104 VAL A CA 1
ATOM 790 C C . VAL A 1 104 ? -9.437 -5.876 -4.441 1.00 98.12 104 VAL A C 1
ATOM 792 O O . VAL A 1 104 ? -10.151 -6.875 -4.338 1.00 98.12 104 VAL A O 1
ATOM 795 N N . ARG A 1 105 ? -9.483 -5.072 -5.503 1.00 96.94 105 ARG A N 1
ATOM 796 C CA . ARG A 1 105 ? -10.229 -5.330 -6.742 1.00 96.94 105 ARG A CA 1
ATOM 797 C C . ARG A 1 105 ? -9.296 -5.172 -7.940 1.00 96.94 105 ARG A C 1
ATOM 799 O O . ARG A 1 105 ? -8.322 -4.429 -7.853 1.00 96.94 105 ARG A O 1
ATOM 806 N N . GLY A 1 106 ? -9.576 -5.877 -9.034 1.00 96.31 106 GLY A N 1
ATOM 807 C CA . GLY A 1 106 ? -8.720 -5.834 -10.222 1.00 96.31 106 GLY A CA 1
ATOM 808 C C . GLY A 1 106 ? -7.265 -6.189 -9.904 1.00 96.31 106 GLY A C 1
ATOM 809 O O . GLY A 1 106 ? -6.989 -7.112 -9.141 1.00 96.31 106 GLY A O 1
ATOM 810 N N . ARG A 1 107 ? -6.315 -5.473 -10.497 1.00 95.44 107 ARG A N 1
ATOM 811 C CA . ARG A 1 107 ? -4.885 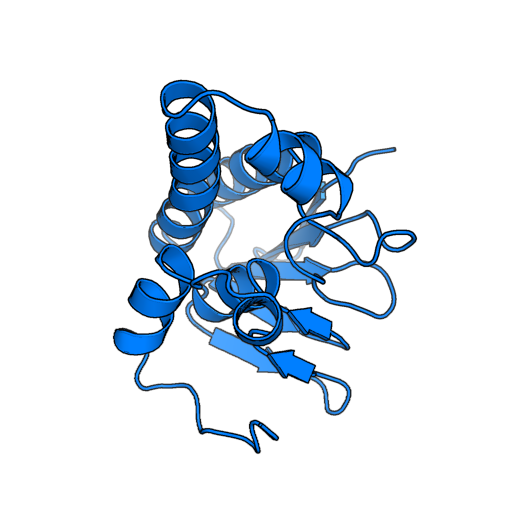-5.784 -10.393 1.00 95.44 107 ARG A CA 1
ATOM 812 C C . ARG A 1 107 ? -4.269 -5.318 -9.074 1.00 95.44 107 ARG A C 1
ATOM 814 O O . ARG A 1 107 ? -4.341 -4.141 -8.732 1.00 95.44 107 ARG A O 1
ATOM 821 N N . ALA A 1 108 ? -3.581 -6.238 -8.407 1.00 95.69 108 ALA A N 1
ATOM 822 C CA . ALA A 1 108 ? -2.582 -5.992 -7.374 1.00 95.69 108 ALA A CA 1
ATOM 823 C C . ALA A 1 108 ? -1.278 -6.659 -7.833 1.00 95.69 108 ALA A C 1
ATOM 825 O O . ALA A 1 108 ? -1.096 -7.861 -7.654 1.00 95.69 108 ALA A O 1
ATOM 826 N N . LEU A 1 109 ? -0.405 -5.908 -8.503 1.00 91.50 109 LEU A N 1
ATOM 827 C CA . LEU A 1 109 ? 0.788 -6.451 -9.166 1.00 91.50 109 LEU A CA 1
ATOM 828 C C . LEU A 1 109 ? 2.071 -5.871 -8.576 1.00 91.50 109 LEU A C 1
ATOM 830 O O . LEU A 1 109 ? 2.073 -4.732 -8.113 1.00 91.50 109 LEU A O 1
ATOM 834 N N . ALA A 1 110 ? 3.154 -6.647 -8.606 1.00 88.81 110 ALA A N 1
ATOM 835 C CA . ALA A 1 110 ? 4.490 -6.228 -8.185 1.00 88.81 110 ALA A CA 1
ATOM 836 C C . ALA A 1 110 ? 4.481 -5.567 -6.789 1.00 88.81 110 ALA A C 1
ATOM 838 O O . ALA A 1 110 ? 3.967 -6.140 -5.823 1.00 88.81 110 ALA A O 1
ATOM 839 N N . GLY A 1 111 ? 4.969 -4.326 -6.680 1.00 87.88 111 GLY A N 1
ATOM 840 C CA . GLY A 1 111 ? 4.906 -3.528 -5.451 1.00 87.88 111 GLY A CA 1
ATOM 841 C C . GLY A 1 111 ? 3.487 -3.360 -4.889 1.00 87.88 111 GLY A C 1
ATOM 842 O O . GLY A 1 111 ? 3.314 -3.388 -3.676 1.00 87.88 111 GLY A O 1
ATOM 843 N N . GLY A 1 112 ? 2.459 -3.296 -5.740 1.00 91.69 112 GLY A N 1
ATOM 844 C CA . GLY A 1 112 ? 1.054 -3.261 -5.329 1.00 91.69 112 GLY A CA 1
ATOM 845 C C . GLY A 1 112 ? 0.586 -4.574 -4.702 1.00 91.69 112 GLY A C 1
ATOM 846 O O . GLY A 1 112 ? -0.113 -4.568 -3.692 1.00 91.69 112 GLY A O 1
ATOM 847 N N . CYS A 1 113 ? 1.038 -5.713 -5.232 1.00 91.94 113 CYS A N 1
ATOM 848 C CA . CYS A 1 113 ? 0.850 -7.006 -4.570 1.00 91.94 113 CYS A CA 1
ATOM 849 C C . CYS A 1 113 ? 1.578 -7.026 -3.215 1.00 91.94 113 CYS A C 1
ATOM 851 O O . CYS A 1 113 ? 1.034 -7.501 -2.220 1.00 91.94 113 CYS A O 1
ATOM 853 N N . GLY A 1 114 ? 2.770 -6.425 -3.151 1.00 90.50 114 GLY A N 1
ATOM 854 C CA . GLY A 1 114 ? 3.497 -6.168 -1.907 1.00 90.50 114 GLY A CA 1
ATOM 855 C C . GLY A 1 114 ? 2.671 -5.406 -0.877 1.00 90.50 114 GLY A C 1
ATOM 856 O O . GLY A 1 114 ? 2.536 -5.888 0.242 1.00 90.50 114 GLY A O 1
ATOM 857 N N . LEU A 1 115 ? 2.048 -4.288 -1.259 1.00 94.44 115 LEU A N 1
ATOM 858 C CA . LEU A 1 115 ? 1.217 -3.482 -0.355 1.00 94.44 115 LEU A CA 1
ATOM 859 C C . LEU A 1 115 ? 0.043 -4.289 0.201 1.00 94.44 115 LEU A C 1
ATOM 861 O O . LEU A 1 115 ? -0.196 -4.282 1.408 1.00 94.44 115 LEU A O 1
ATOM 865 N N . ALA A 1 116 ? -0.652 -5.031 -0.666 1.00 94.31 116 ALA A N 1
ATOM 866 C CA . ALA A 1 116 ? -1.755 -5.885 -0.241 1.00 94.31 116 ALA A CA 1
ATOM 867 C C . ALA A 1 116 ? -1.278 -6.956 0.749 1.00 94.31 116 ALA A C 1
ATOM 869 O O . ALA A 1 116 ? -1.858 -7.126 1.815 1.00 94.31 116 ALA A O 1
ATOM 870 N N . THR A 1 117 ? -0.187 -7.648 0.419 1.00 91.31 117 THR A N 1
ATOM 871 C CA . THR A 1 117 ? 0.362 -8.713 1.270 1.00 91.31 117 THR A CA 1
ATOM 872 C C . THR A 1 117 ? 1.056 -8.201 2.528 1.00 91.31 117 THR A C 1
ATOM 874 O O . THR A 1 117 ? 1.270 -8.996 3.433 1.00 91.31 117 THR A O 1
ATOM 877 N N . ALA A 1 118 ? 1.407 -6.917 2.620 1.00 92.62 118 ALA A N 1
ATOM 878 C CA . ALA A 1 118 ? 1.955 -6.323 3.836 1.00 92.62 118 ALA A CA 1
ATOM 879 C C . ALA A 1 118 ? 0.880 -6.104 4.914 1.00 92.62 118 ALA A C 1
ATOM 881 O O . ALA A 1 118 ? 1.221 -6.108 6.094 1.00 92.62 118 ALA A O 1
ATOM 882 N N . CYS A 1 119 ? -0.388 -5.954 4.518 1.00 95.38 119 CYS A N 1
ATOM 883 C CA . CYS A 1 119 ? -1.521 -5.817 5.434 1.00 95.38 119 CYS A CA 1
ATOM 884 C C . CYS A 1 119 ? -1.785 -7.117 6.220 1.00 95.38 119 CYS A C 1
ATOM 886 O O . CYS A 1 119 ? -1.382 -8.208 5.805 1.00 95.38 119 CYS A O 1
ATOM 888 N N . ASP A 1 120 ? -2.499 -7.014 7.344 1.00 93.88 120 ASP A N 1
ATOM 889 C CA . ASP A 1 120 ? -2.835 -8.166 8.192 1.00 93.88 120 ASP A CA 1
ATOM 890 C C . ASP A 1 120 ? -3.830 -9.111 7.517 1.00 93.88 120 ASP A C 1
ATOM 892 O O . ASP A 1 120 ? -3.722 -10.339 7.642 1.00 93.88 120 ASP A O 1
ATOM 896 N N . LEU A 1 121 ? -4.792 -8.523 6.797 1.00 94.31 121 LEU A N 1
ATO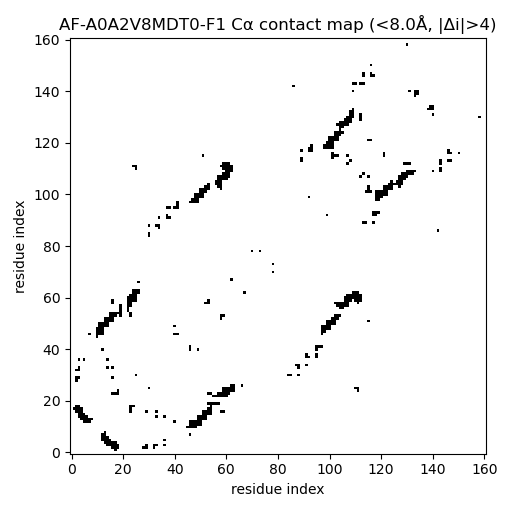M 897 C CA . LEU A 1 121 ? -5.853 -9.208 6.068 1.00 94.31 121 LEU A CA 1
ATOM 898 C C . LEU A 1 121 ? -5.986 -8.656 4.648 1.00 94.31 121 LEU A C 1
ATOM 900 O O . LEU A 1 121 ? -5.821 -7.462 4.403 1.00 94.31 121 LEU A O 1
ATOM 904 N N . VAL A 1 122 ? -6.356 -9.534 3.715 1.00 96.31 122 VAL A N 1
ATOM 905 C CA . VAL A 1 122 ? -6.676 -9.172 2.331 1.00 96.31 122 VAL A CA 1
ATOM 906 C C . VAL A 1 122 ? -8.112 -9.587 2.035 1.00 96.31 122 VAL A C 1
ATOM 908 O O . VAL A 1 122 ? -8.435 -10.773 2.034 1.00 96.31 122 VAL A O 1
ATOM 911 N N . LEU A 1 123 ? -8.965 -8.607 1.748 1.00 96.62 123 LEU A N 1
ATOM 912 C CA . LEU A 1 123 ? -10.309 -8.813 1.226 1.00 96.62 123 LEU A CA 1
ATOM 913 C C . LEU A 1 123 ? -10.259 -8.697 -0.301 1.00 96.62 123 LEU A C 1
ATOM 915 O O . LEU A 1 123 ? -10.157 -7.600 -0.848 1.00 96.62 123 LEU A O 1
ATOM 919 N N . ALA A 1 124 ? -10.317 -9.834 -0.993 1.00 96.06 124 ALA A N 1
ATOM 920 C CA . ALA A 1 124 ? -10.207 -9.894 -2.447 1.00 96.06 124 ALA A CA 1
ATOM 921 C C . ALA A 1 124 ? -11.581 -10.040 -3.120 1.00 96.06 124 ALA A C 1
ATOM 923 O O . ALA A 1 124 ? -12.321 -10.990 -2.864 1.00 96.06 124 ALA A O 1
ATOM 924 N N . ALA A 1 125 ? -11.906 -9.129 -4.038 1.00 95.62 125 ALA A N 1
ATOM 925 C CA . ALA A 1 125 ? -13.043 -9.293 -4.938 1.00 95.62 125 ALA A CA 1
ATOM 926 C C . ALA A 1 125 ? -12.802 -10.454 -5.921 1.00 95.62 125 ALA A C 1
ATOM 928 O O . ALA A 1 125 ? -11.662 -10.795 -6.229 1.00 95.62 125 ALA A O 1
ATOM 929 N N . ARG A 1 126 ? -13.861 -11.008 -6.532 1.00 94.56 126 ARG A N 1
ATOM 930 C CA . ARG A 1 126 ? -13.720 -12.030 -7.601 1.00 94.56 126 ARG A CA 1
ATOM 931 C C . ARG A 1 126 ? -12.896 -11.537 -8.805 1.00 94.56 126 ARG A C 1
ATOM 933 O O . ARG A 1 126 ? -12.294 -12.330 -9.529 1.00 94.56 126 ARG A O 1
ATOM 940 N N . SER A 1 127 ? -12.867 -10.223 -9.026 1.00 94.56 127 SER A N 1
ATOM 941 C CA . SER A 1 127 ? -12.058 -9.577 -10.063 1.00 94.56 127 SER A CA 1
ATOM 942 C C . SER A 1 127 ? -10.580 -9.436 -9.691 1.00 94.56 127 SER A C 1
ATOM 944 O O . SER A 1 127 ? -9.791 -9.061 -10.555 1.00 94.56 127 SER A O 1
ATOM 946 N N . ALA A 1 128 ? -10.195 -9.716 -8.441 1.00 95.81 128 ALA A N 1
ATOM 947 C CA . ALA A 1 128 ? -8.828 -9.539 -7.980 1.00 95.81 128 ALA A CA 1
ATOM 948 C C . ALA A 1 128 ? -7.854 -10.434 -8.763 1.00 95.81 128 ALA A C 1
ATOM 950 O O . ALA A 1 128 ? -8.145 -11.594 -9.075 1.00 95.81 128 ALA A O 1
ATOM 951 N N . ARG A 1 129 ? -6.696 -9.873 -9.106 1.00 93.69 129 ARG A N 1
ATOM 9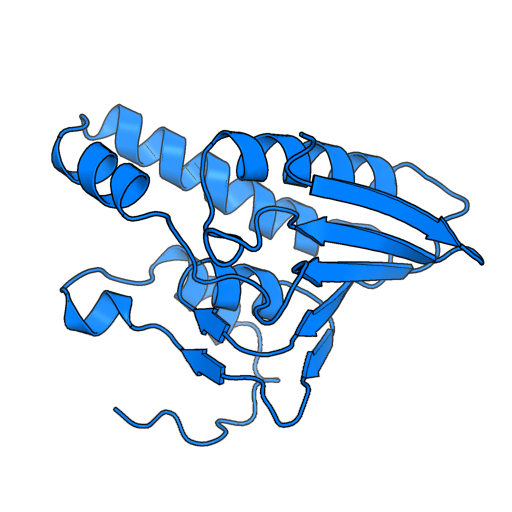52 C CA . ARG A 1 129 ? -5.586 -10.532 -9.796 1.00 93.69 129 ARG A CA 1
ATOM 953 C C . ARG A 1 129 ? -4.298 -10.133 -9.093 1.00 93.69 129 ARG A C 1
ATOM 955 O O . ARG A 1 129 ? -3.889 -8.975 -9.173 1.00 93.69 129 ARG A O 1
ATOM 962 N N . PHE A 1 130 ? -3.688 -11.097 -8.417 1.00 91.12 130 PHE A N 1
ATOM 963 C CA . PHE A 1 130 ? -2.412 -10.940 -7.730 1.00 91.12 130 PHE A CA 1
ATOM 964 C C . PHE A 1 130 ? -1.293 -11.497 -8.601 1.00 91.12 130 PHE A C 1
ATOM 966 O O . PHE A 1 130 ? -1.493 -12.497 -9.292 1.00 91.12 130 PHE A O 1
ATOM 973 N N . GLY A 1 131 ? -0.119 -10.876 -8.580 1.00 85.94 131 GLY A N 1
ATOM 974 C CA . GLY A 1 131 ? 1.004 -11.400 -9.345 1.00 85.94 131 GLY A CA 1
ATOM 975 C C . GLY A 1 131 ? 2.273 -10.571 -9.256 1.00 85.94 131 GLY A C 1
ATOM 976 O O . GLY A 1 131 ? 2.254 -9.399 -8.889 1.00 85.94 131 GLY A O 1
ATOM 977 N N . TYR A 1 132 ? 3.369 -11.207 -9.657 1.00 82.94 132 TYR A N 1
ATOM 978 C CA . TYR A 1 132 ? 4.720 -10.648 -9.662 1.00 82.94 132 TYR A CA 1
ATOM 979 C C . TYR A 1 132 ? 5.293 -10.699 -11.082 1.00 82.94 132 TYR A C 1
ATOM 981 O O . TYR A 1 132 ? 6.165 -11.522 -11.356 1.00 82.94 132 TYR A O 1
ATOM 989 N N . PRO A 1 133 ? 4.745 -9.918 -12.035 1.00 78.44 133 PRO A N 1
ATOM 990 C CA . PRO A 1 133 ? 5.155 -9.977 -13.437 1.00 78.44 133 PRO A CA 1
ATOM 991 C C . PRO A 1 133 ? 6.606 -9.531 -13.670 1.00 78.44 133 PRO A C 1
ATOM 993 O O . PRO A 1 133 ? 7.170 -9.867 -14.705 1.00 78.44 133 PRO A O 1
ATOM 996 N N . GLU A 1 134 ? 7.225 -8.822 -12.725 1.00 70.69 134 GLU A N 1
ATOM 997 C CA . GLU A 1 134 ? 8.608 -8.340 -12.794 1.00 70.69 134 GLU A CA 1
ATOM 998 C C . GLU A 1 134 ? 9.638 -9.459 -13.037 1.00 70.69 134 GLU A C 1
ATOM 1000 O O . GLU A 1 134 ? 10.630 -9.246 -13.735 1.00 70.69 134 GLU A O 1
ATOM 1005 N N . VAL A 1 135 ? 9.353 -10.690 -12.593 1.00 68.75 135 VAL A N 1
ATOM 1006 C CA . VAL A 1 135 ? 10.217 -11.852 -12.868 1.00 68.75 135 VAL A CA 1
ATOM 1007 C C . VAL A 1 135 ? 10.324 -12.154 -14.364 1.00 68.75 135 VAL A C 1
ATOM 1009 O O . VAL A 1 135 ? 11.348 -12.656 -14.818 1.00 68.75 135 VAL A O 1
ATOM 1012 N N . LYS A 1 136 ? 9.292 -11.815 -15.152 1.00 65.00 136 LYS A N 1
ATOM 1013 C CA . LYS A 1 136 ? 9.263 -12.030 -16.608 1.00 65.00 136 LYS A CA 1
ATOM 1014 C C . LYS A 1 136 ? 10.163 -11.051 -17.364 1.00 65.00 136 LYS A C 1
ATOM 1016 O O . LYS A 1 136 ? 10.483 -11.306 -18.518 1.00 65.00 136 LYS A O 1
ATOM 1021 N N . ILE A 1 137 ? 10.581 -9.960 -16.721 1.00 64.12 137 ILE A N 1
ATOM 1022 C CA . ILE A 1 137 ? 11.498 -8.958 -17.285 1.00 64.12 137 ILE A CA 1
ATOM 1023 C C . ILE A 1 137 ? 12.872 -8.977 -16.597 1.00 64.12 137 ILE A C 1
ATOM 1025 O O . ILE A 1 137 ? 13.619 -8.009 -16.683 1.00 64.12 137 ILE A O 1
ATOM 1029 N N . GLY A 1 138 ? 13.210 -10.072 -15.903 1.00 58.44 138 GLY A N 1
ATOM 1030 C CA . GLY A 1 138 ? 14.511 -10.245 -15.246 1.00 58.44 138 GLY A CA 1
ATOM 1031 C C . GLY A 1 138 ? 14.690 -9.433 -13.961 1.00 58.44 138 GLY A C 1
ATOM 1032 O O . GLY A 1 138 ? 15.803 -9.349 -13.447 1.00 58.44 138 GLY A O 1
ATOM 1033 N N . PHE A 1 139 ? 13.616 -8.850 -13.421 1.00 67.00 139 PHE A N 1
ATOM 1034 C CA . PHE A 1 139 ? 13.662 -8.047 -12.206 1.00 67.00 139 PHE A CA 1
ATOM 1035 C C . PHE A 1 139 ? 13.208 -8.875 -10.997 1.00 67.00 139 PHE A C 1
ATOM 1037 O O . PHE A 1 139 ? 12.133 -9.479 -10.988 1.00 67.00 139 PHE A O 1
ATOM 1044 N N . VAL A 1 140 ? 14.050 -8.936 -9.964 1.00 69.38 140 VAL A N 1
ATOM 1045 C CA . VAL A 1 140 ? 13.801 -9.769 -8.782 1.00 69.38 140 VAL A CA 1
ATOM 1046 C C . VAL A 1 140 ? 12.884 -9.023 -7.803 1.00 69.38 140 VAL A C 1
ATOM 1048 O O . VAL A 1 140 ? 13.237 -7.924 -7.371 1.00 69.38 140 VAL A O 1
ATOM 1051 N N . PRO A 1 141 ? 11.757 -9.612 -7.353 1.00 65.50 141 PRO A N 1
ATOM 10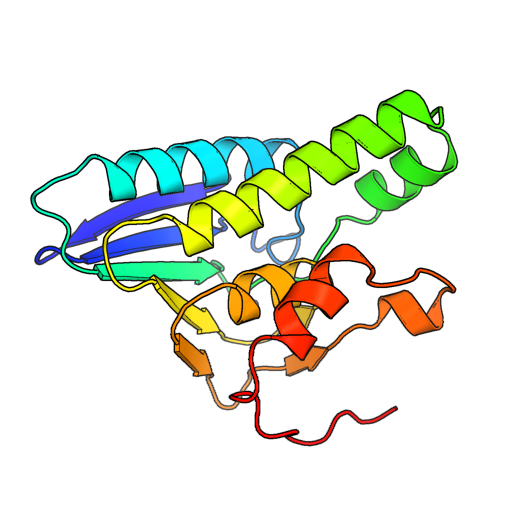52 C CA . PRO A 1 141 ? 10.878 -9.013 -6.348 1.00 65.50 141 PRO A CA 1
ATOM 1053 C C . PRO A 1 141 ? 11.477 -9.129 -4.936 1.00 65.50 141 PRO A C 1
ATOM 1055 O O . PRO A 1 141 ? 10.871 -9.717 -4.039 1.00 65.50 141 PRO A O 1
ATOM 1058 N N . ALA A 1 142 ? 12.692 -8.619 -4.718 1.00 67.12 142 ALA A N 1
ATOM 1059 C CA . ALA A 1 142 ? 13.485 -8.879 -3.514 1.00 67.12 142 ALA A CA 1
ATOM 1060 C C . ALA A 1 142 ? 12.761 -8.453 -2.224 1.00 67.12 142 ALA A C 1
ATOM 1062 O O . ALA A 1 142 ? 12.609 -9.256 -1.301 1.00 67.12 142 ALA A O 1
ATOM 1063 N N . MET A 1 143 ? 12.229 -7.226 -2.192 1.00 69.12 143 MET A N 1
ATOM 1064 C CA . MET A 1 143 ? 11.493 -6.699 -1.035 1.00 69.12 143 MET A CA 1
ATOM 1065 C C . MET A 1 143 ? 10.198 -7.469 -0.776 1.00 69.12 143 MET A C 1
ATOM 1067 O O . MET A 1 143 ? 9.909 -7.861 0.354 1.00 69.12 143 MET A O 1
ATOM 1071 N N . VAL A 1 144 ? 9.424 -7.741 -1.828 1.00 62.69 144 VAL A N 1
ATOM 1072 C CA . VAL A 1 144 ? 8.116 -8.381 -1.659 1.00 62.69 144 VAL A CA 1
ATOM 1073 C C . VAL A 1 144 ? 8.248 -9.869 -1.328 1.00 62.69 144 VAL A C 1
ATOM 1075 O O . VAL A 1 144 ? 7.445 -10.408 -0.571 1.00 62.69 144 VAL A O 1
ATOM 1078 N N . THR A 1 145 ? 9.307 -10.531 -1.798 1.00 63.97 145 THR A N 1
ATOM 1079 C CA . THR A 1 145 ? 9.600 -11.930 -1.453 1.00 63.97 145 THR A CA 1
ATOM 1080 C C . THR A 1 145 ? 9.791 -12.116 0.054 1.00 63.97 145 THR A C 1
ATOM 1082 O O . THR A 1 145 ? 9.335 -13.119 0.605 1.00 63.97 145 THR A O 1
ATOM 1085 N N . ALA A 1 146 ? 10.409 -11.152 0.745 1.00 63.16 146 ALA A N 1
ATOM 1086 C CA . ALA A 1 146 ? 10.557 -11.195 2.200 1.00 63.16 146 ALA A CA 1
ATOM 1087 C C . ALA A 1 146 ? 9.198 -11.135 2.924 1.00 63.16 146 ALA A C 1
ATOM 1089 O O . ALA A 1 146 ? 8.975 -11.866 3.892 1.00 63.16 146 ALA A O 1
ATOM 1090 N N . ILE A 1 147 ? 8.271 -10.318 2.416 1.00 63.25 147 ILE A N 1
ATOM 1091 C CA . ILE A 1 147 ? 6.911 -10.172 2.955 1.00 63.25 147 ILE A CA 1
ATOM 1092 C C . ILE A 1 147 ? 6.101 -11.452 2.704 1.00 63.25 147 ILE A C 1
ATOM 1094 O O . ILE A 1 147 ? 5.533 -12.027 3.636 1.00 63.25 147 ILE A O 1
ATOM 1098 N N . LEU A 1 148 ? 6.120 -11.955 1.467 1.00 58.66 148 LEU A N 1
ATOM 1099 C CA . LEU A 1 148 ? 5.426 -13.177 1.056 1.00 58.66 148 LEU A CA 1
ATOM 1100 C C . LEU A 1 148 ? 5.852 -14.402 1.862 1.00 58.66 148 LEU A C 1
ATOM 1102 O O . LEU A 1 148 ? 5.006 -15.128 2.375 1.00 58.66 148 LEU A O 1
ATOM 1106 N N . ARG A 1 149 ? 7.164 -14.637 1.998 1.00 57.44 149 ARG A N 1
ATOM 1107 C CA . ARG A 1 149 ? 7.692 -15.815 2.709 1.00 57.44 149 ARG A CA 1
ATOM 1108 C C . ARG A 1 149 ? 7.268 -15.852 4.174 1.00 57.44 149 ARG A C 1
ATOM 1110 O O . ARG A 1 149 ? 7.164 -16.931 4.756 1.00 57.44 149 ARG A O 1
ATOM 1117 N N . ARG A 1 150 ? 7.035 -14.685 4.773 1.00 57.28 150 ARG A N 1
ATOM 1118 C CA . ARG A 1 150 ? 6.646 -14.557 6.178 1.00 57.28 150 ARG A CA 1
ATOM 1119 C C . ARG A 1 150 ? 5.138 -14.710 6.380 1.00 57.28 150 ARG A C 1
ATOM 1121 O O . ARG A 1 150 ? 4.714 -15.207 7.421 1.00 57.28 150 ARG A O 1
ATOM 1128 N N . ASN A 1 151 ? 4.338 -14.379 5.369 1.00 55.12 151 ASN A N 1
ATOM 1129 C CA . ASN A 1 151 ? 2.893 -14.556 5.378 1.00 55.12 151 ASN A CA 1
ATOM 1130 C C . ASN A 1 151 ? 2.502 -15.911 4.763 1.00 55.12 151 ASN A C 1
ATOM 1132 O O . ASN A 1 151 ? 2.057 -15.993 3.623 1.00 55.12 151 ASN A O 1
ATOM 1136 N N . ARG A 1 152 ? 2.556 -16.989 5.561 1.00 48.44 152 ARG A N 1
ATOM 1137 C CA . ARG A 1 152 ? 2.022 -18.331 5.208 1.00 48.44 152 ARG A CA 1
ATOM 1138 C C . ARG A 1 152 ? 0.488 -18.379 4.992 1.00 48.44 152 ARG A C 1
ATOM 1140 O O . ARG A 1 152 ? -0.104 -19.451 5.034 1.00 48.44 152 ARG A O 1
ATOM 1147 N N . ARG A 1 153 ? -0.171 -17.229 4.813 1.00 49.69 153 ARG A N 1
ATOM 1148 C CA . ARG A 1 153 ? -1.634 -17.059 4.751 1.00 49.69 153 ARG A CA 1
ATOM 1149 C C . ARG A 1 153 ? -2.180 -16.918 3.328 1.00 49.69 153 ARG A C 1
ATOM 1151 O O . ARG A 1 153 ? -3.393 -16.930 3.149 1.00 49.69 153 ARG A O 1
ATOM 1158 N N . VAL A 1 154 ? -1.317 -16.791 2.318 1.00 48.53 154 VAL A N 1
ATOM 1159 C CA . VAL A 1 154 ? -1.757 -16.731 0.920 1.00 48.53 154 VAL A CA 1
ATOM 1160 C C . VAL A 1 154 ? -1.976 -18.160 0.427 1.00 48.53 154 VAL A C 1
ATOM 1162 O O . VAL A 1 154 ? -1.024 -18.873 0.116 1.00 48.53 154 VAL A O 1
ATOM 1165 N N . GLY A 1 155 ? -3.235 -18.598 0.373 1.00 42.31 155 GLY A N 1
ATOM 1166 C CA . GLY A 1 155 ? -3.593 -19.754 -0.442 1.00 42.31 155 GLY A CA 1
ATOM 1167 C C . GLY A 1 155 ? -3.215 -19.436 -1.886 1.00 42.31 155 GLY A C 1
ATOM 1168 O O . GLY A 1 155 ? -3.679 -18.433 -2.427 1.00 42.31 155 GLY A O 1
ATOM 1169 N N . PHE A 1 156 ? -2.335 -20.240 -2.485 1.00 40.97 156 PHE A N 1
ATOM 1170 C CA . PHE A 1 156 ? -1.924 -20.103 -3.882 1.00 40.97 156 PHE A CA 1
ATOM 1171 C C . PHE A 1 156 ? -3.129 -20.345 -4.805 1.00 40.97 156 PHE A C 1
ATOM 1173 O O . PHE A 1 156 ? -3.337 -21.437 -5.328 1.00 40.97 156 PHE A O 1
ATOM 1180 N N . GLY A 1 157 ? -3.958 -19.323 -4.992 1.00 40.19 157 GLY A N 1
ATOM 1181 C CA . GLY A 1 157 ? -4.972 -19.288 -6.031 1.00 40.19 157 GLY A CA 1
ATOM 1182 C C . GLY A 1 157 ? -4.292 -19.035 -7.368 1.00 40.19 157 GLY A C 1
ATOM 1183 O O . GLY A 1 157 ? -4.054 -17.883 -7.707 1.00 40.19 157 GLY A O 1
ATOM 1184 N N . GLN A 1 158 ? -3.964 -20.121 -8.078 1.00 38.19 158 GLN A N 1
ATOM 1185 C CA . GLN A 1 158 ? -3.586 -20.166 -9.498 1.00 38.19 158 GLN A CA 1
ATOM 1186 C C . GLN A 1 158 ? -2.678 -19.001 -9.940 1.00 38.19 158 GLN A C 1
ATOM 1188 O O . GLN A 1 158 ? -3.082 -18.120 -10.699 1.00 38.19 158 GLN A O 1
ATOM 1193 N N . SER A 1 159 ? -1.419 -19.021 -9.494 1.00 31.64 159 SER A N 1
ATOM 1194 C CA . SER A 1 159 ? -0.354 -18.315 -10.208 1.00 31.64 159 SER A CA 1
ATOM 1195 C C . SER A 1 159 ? -0.130 -19.039 -11.535 1.00 31.64 159 SER A C 1
ATOM 1197 O O . SER A 1 159 ? 0.607 -20.020 -11.587 1.00 31.64 159 SER A O 1
ATOM 1199 N N . SER A 1 160 ? -0.794 -18.597 -12.602 1.00 31.38 160 SER A N 1
ATOM 1200 C CA . SER A 1 160 ? -0.411 -18.989 -13.959 1.00 31.38 160 SER A CA 1
ATOM 1201 C C . SER A 1 160 ? 0.962 -18.381 -14.253 1.00 31.38 160 SER A C 1
ATOM 1203 O O . SER A 1 160 ? 1.075 -17.169 -14.468 1.00 31.38 160 SER A O 1
ATOM 1205 N N . LEU A 1 161 ? 2.001 -19.218 -14.178 1.00 34.94 161 LEU A N 1
ATOM 1206 C CA . LEU A 1 161 ? 3.318 -18.939 -14.753 1.00 34.94 161 LEU A CA 1
ATOM 1207 C C . LEU A 1 161 ? 3.165 -18.655 -16.253 1.00 34.94 161 LEU A C 1
ATOM 1209 O O . LEU A 1 161 ? 2.439 -19.424 -16.917 1.00 34.94 161 LEU A O 1
#

Foldseek 3Di:
DQQWDWDADQLEIEIEREDVVQLSADDPRSLVSLLVRLVVQLPDPSHAEYEQAYPDQWGYAYHDPVRVVCCVVDDPVVVVVVVVSLLVSLVSLLPRPHAYEYEGGAEQEQSSLLNRLSGPYYNYDPRYDYYYCCVVVVHDSVSSVVSVVVCPPDDPPDPPD

Nearest PDB structures (foldseek):
  3i47-assembly1_A  TM=9.670E-01  e=8.745E-17  Legionella pneumophila subsp. pneumophila str. Philadelphia 1
  4kpk-assembly1_A  TM=9.367E-01  e=1.025E-14  Shewanella pealeana ATCC 700345
  4k29-assembly1_A  TM=9.556E-01  e=2.795E-14  Xanthobacter autotrophicus Py2
  4zu2-assembly1_C  TM=9.467E-01  e=7.620E-14  Pseudomonas aeruginosa
  4jfc-assembly1_A  TM=9.251E-01  e=1.129E-12  Polaromonas sp. JS666

Radius of gyration: 15.03 Å; Cα contacts (8 Å, |Δi|>4): 290; chains: 1; bounding box: 41×36×36 Å

Sequence (161 aa):
MESVLYEVDDAIARITLNRPERRNALNAEIIAALKVALRRADHDQDVRAVILTGAGSDFCSGADLQALQQISTASVSENLEDAHSLMEIFTLIRQVRVPMVAAVRGRALAGGCGLATACDLVLAARSARFGYPEVKIGFVPAMVTAILRRNRRVGFGQSSL

Secondary structure (DSSP, 8-state):
--SEEEEEETTEEEEEE--GGGTT-B-HHHHHHHHHHHHHHHH-TT--EEEEEESTT-SB--B-HHHHHHHHHS-HHHHHHHHHHHHHHHHHHHH-SS-EEEEE-SEEETHHHHHHHHSSEEEE-TT-EEE-GGGGGT---HHHHHHHHH-TT--------

Solvent-accessible surface area (backbone atoms only — not comparable to full-atom values): 8606 Å² total; per-residue (Å²): 131,70,46,47,46,80,48,76,55,97,40,32,33,39,40,29,34,41,36,45,96,59,34,28,37,44,45,74,65,40,54,55,44,46,48,53,52,50,53,49,55,50,70,38,83,71,45,62,33,36,36,42,36,27,35,77,72,22,24,10,54,5,68,30,71,67,54,57,50,48,54,75,73,47,54,73,66,57,44,49,51,54,49,49,59,55,50,48,47,49,50,48,55,65,61,37,85,44,58,30,32,18,48,35,34,24,39,20,19,41,58,25,30,32,57,37,62,42,26,81,39,71,50,69,43,95,63,40,43,76,45,62,66,47,58,82,74,78,39,78,62,64,74,43,50,59,47,52,75,68,47,88,75,71,76,85,76,75,78,80,126

pLDDT: mean 85.99, std 16.3, range [31.38, 98.75]

Mean predicted aligned error: 6.29 Å